Protein AF-A0A977L5R1-F1 (afdb_monomer_lite)

Foldseek 3Di:
DLVLLVQLLCVQCVPPPVSSVVSLVVLVVLVQPNVPDDPPDDDDPVNVVSSVVSCVVSVHDDDDPPDD

pLDDT: mean 91.95, std 12.67, range [34.88, 98.12]

Secondary structure (DSSP, 8-state):
-HHHHHHHHHHHHTT-HHHHHHHHHHHHHTT--GGG--TTSPPPHHHHHHHHHHHHHTT---------

Radius of gyration: 11.29 Å; chains: 1; bounding box: 23×23×35 Å

Structure (mmCIF, N/CA/C/O backbone):
data_AF-A0A977L5R1-F1
#
_entry.id   AF-A0A977L5R1-F1
#
loop_
_atom_site.group_PDB
_atom_site.id
_atom_site.type_symbol
_atom_site.label_atom_id
_atom_site.label_alt_id
_atom_site.label_comp_id
_atom_site.label_asym_id
_atom_site.label_entity_id
_atom_site.label_seq_id
_atom_site.pdbx_PDB_ins_code
_atom_site.Cartn_x
_atom_site.Cartn_y
_atom_site.Cartn_z
_atom_site.occupancy
_atom_site.B_iso_or_equiv
_atom_site.auth_seq_id
_atom_site.auth_comp_id
_atom_site.auth_asym_id
_atom_site.auth_atom_id
_atom_site.pdbx_PDB_model_num
ATOM 1 N N . MET A 1 1 ? 1.603 0.432 -12.069 1.00 91.38 1 MET A N 1
ATOM 2 C CA . MET A 1 1 ? 1.282 -0.095 -10.712 1.00 91.38 1 MET A CA 1
ATOM 3 C C . MET A 1 1 ? 1.167 0.964 -9.617 1.00 91.38 1 MET A C 1
ATOM 5 O O . MET A 1 1 ? 0.222 0.872 -8.844 1.00 91.38 1 MET A O 1
ATOM 9 N N . LYS A 1 2 ? 2.079 1.947 -9.524 1.00 94.44 2 LYS A N 1
ATOM 10 C CA . LYS A 1 2 ? 2.119 2.930 -8.422 1.00 94.44 2 LYS A CA 1
ATOM 11 C C . LYS A 1 2 ? 0.763 3.565 -8.080 1.00 94.44 2 LYS A C 1
ATOM 13 O O . LYS A 1 2 ? 0.326 3.493 -6.941 1.00 94.44 2 LYS A O 1
ATOM 18 N N . LYS A 1 3 ? 0.036 4.052 -9.091 1.00 93.88 3 LYS A N 1
ATOM 19 C CA . LYS A 1 3 ? -1.309 4.635 -8.923 1.00 93.88 3 LYS A CA 1
ATOM 20 C C . LYS A 1 3 ? -2.315 3.715 -8.214 1.00 93.88 3 LYS A C 1
ATOM 22 O O . LYS A 1 3 ? -3.180 4.208 -7.504 1.00 93.88 3 LYS A O 1
ATOM 27 N N . LEU A 1 4 ? -2.217 2.394 -8.393 1.00 95.44 4 LEU A N 1
ATOM 28 C CA . LEU A 1 4 ? -3.097 1.429 -7.718 1.00 95.44 4 LEU A CA 1
ATOM 29 C C . LEU A 1 4 ? -2.752 1.311 -6.229 1.00 95.44 4 LEU A C 1
ATOM 31 O O . LEU A 1 4 ? -3.647 1.266 -5.393 1.00 95.44 4 LEU A O 1
ATOM 35 N N . ILE A 1 5 ? -1.457 1.292 -5.905 1.00 96.38 5 ILE A N 1
ATOM 36 C CA . ILE A 1 5 ? -0.963 1.269 -4.523 1.00 96.38 5 ILE A CA 1
ATOM 37 C C . ILE A 1 5 ? -1.382 2.550 -3.800 1.00 96.38 5 ILE A C 1
ATOM 39 O O . ILE A 1 5 ? -1.967 2.476 -2.720 1.00 96.38 5 ILE A O 1
ATOM 43 N N . ASP A 1 6 ? -1.151 3.703 -4.429 1.00 95.69 6 ASP A N 1
ATOM 44 C CA . ASP A 1 6 ? -1.522 5.007 -3.882 1.00 95.69 6 ASP A CA 1
ATOM 45 C C . ASP A 1 6 ? -3.037 5.085 -3.642 1.00 95.69 6 ASP A C 1
ATOM 47 O O . ASP A 1 6 ? -3.464 5.503 -2.570 1.00 95.69 6 ASP A O 1
ATOM 51 N N . ALA A 1 7 ? -3.859 4.586 -4.575 1.00 95.69 7 ALA A N 1
ATOM 52 C CA . ALA A 1 7 ? -5.312 4.551 -4.409 1.00 95.69 7 ALA A CA 1
ATOM 53 C C . ALA A 1 7 ? -5.749 3.719 -3.190 1.00 95.69 7 ALA A C 1
ATOM 55 O O . ALA A 1 7 ? -6.627 4.147 -2.440 1.00 95.69 7 ALA A O 1
ATOM 56 N N . ILE A 1 8 ? -5.121 2.559 -2.953 1.00 96.81 8 ILE A N 1
ATOM 57 C CA . ILE A 1 8 ? -5.385 1.738 -1.761 1.00 96.81 8 ILE A CA 1
ATOM 58 C C . ILE A 1 8 ? -5.022 2.508 -0.490 1.00 96.81 8 ILE A C 1
ATOM 60 O O . ILE A 1 8 ? -5.824 2.564 0.445 1.00 96.81 8 ILE A O 1
ATOM 64 N N . ILE A 1 9 ? -3.824 3.097 -0.447 1.00 97.00 9 ILE A N 1
ATOM 65 C CA . ILE 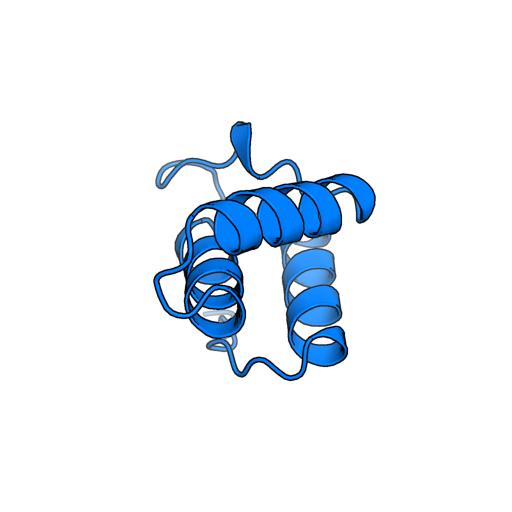A 1 9 ? -3.330 3.809 0.734 1.00 97.00 9 ILE A CA 1
ATOM 66 C C . ILE A 1 9 ? -4.221 5.015 1.026 1.00 97.00 9 ILE A C 1
ATOM 68 O O . ILE A 1 9 ? -4.720 5.127 2.142 1.00 97.00 9 ILE A O 1
ATOM 72 N N . SER A 1 10 ? -4.501 5.864 0.037 1.00 96.00 10 SER A N 1
ATOM 73 C CA . SER A 1 10 ? -5.347 7.047 0.213 1.00 96.00 10 SER A CA 1
ATOM 74 C C . SER A 1 10 ? -6.765 6.682 0.659 1.00 96.00 10 SER A C 1
ATOM 76 O O . SER A 1 10 ? -7.275 7.285 1.605 1.00 96.00 10 SER A O 1
ATOM 78 N N . ALA A 1 11 ? -7.380 5.656 0.055 1.00 96.06 11 ALA A N 1
ATOM 79 C CA . ALA A 1 11 ? -8.726 5.216 0.423 1.00 96.06 11 ALA A CA 1
ATOM 80 C C . ALA A 1 11 ? -8.811 4.715 1.872 1.00 96.06 11 ALA A C 1
ATOM 82 O O . ALA A 1 11 ? -9.814 4.931 2.551 1.00 96.06 11 ALA A O 1
ATOM 83 N N . LYS A 1 12 ? -7.768 4.038 2.366 1.00 96.56 12 LYS A N 1
ATOM 84 C CA . LYS A 1 12 ? -7.753 3.507 3.733 1.00 96.56 12 LYS A CA 1
ATOM 85 C C . LYS A 1 12 ? -7.233 4.488 4.774 1.00 96.56 12 LYS A C 1
ATOM 87 O O . LYS A 1 12 ? -7.613 4.372 5.939 1.00 96.56 12 LYS A O 1
ATOM 92 N N . ALA A 1 13 ? -6.372 5.415 4.375 1.00 96.56 13 ALA A N 1
ATOM 93 C CA . ALA A 1 13 ? -5.781 6.385 5.276 1.00 96.56 13 ALA A CA 1
ATOM 94 C C . ALA A 1 13 ? -6.681 7.590 5.539 1.00 96.56 13 ALA A C 1
ATOM 96 O O . ALA A 1 13 ? -6.624 8.138 6.637 1.00 96.56 13 ALA A O 1
ATOM 97 N N . ASN A 1 14 ? -7.519 7.985 4.573 1.00 93.62 14 ASN A N 1
ATOM 98 C CA . ASN A 1 14 ? -8.457 9.103 4.712 1.00 93.62 14 ASN A CA 1
ATOM 99 C C . ASN A 1 14 ? -7.784 10.391 5.251 1.00 93.62 14 ASN A C 1
ATOM 101 O O . ASN A 1 14 ? -8.279 11.025 6.181 1.00 93.62 14 ASN A O 1
ATOM 105 N N . GLY A 1 15 ? -6.598 10.721 4.724 1.00 93.44 15 GLY A N 1
ATOM 106 C CA . GLY A 1 15 ? -5.804 11.892 5.127 1.00 93.44 15 GLY A CA 1
ATOM 107 C C . GLY A 1 15 ? -5.041 11.757 6.453 1.00 93.44 15 GLY A C 1
ATOM 108 O O . GLY A 1 15 ? -4.413 12.716 6.897 1.00 93.44 15 GLY A O 1
ATOM 109 N N . ASN A 1 16 ? -5.076 10.593 7.109 1.00 97.38 16 ASN A N 1
ATOM 110 C CA . ASN A 1 16 ? -4.323 10.338 8.333 1.00 97.38 16 ASN A CA 1
ATOM 111 C C . ASN A 1 16 ? -2.938 9.742 8.021 1.00 97.38 16 ASN A C 1
ATOM 113 O O . ASN A 1 16 ? -2.830 8.581 7.625 1.00 97.38 16 ASN A O 1
ATOM 117 N N . SER A 1 17 ? -1.875 10.501 8.291 1.00 96.31 17 SER A N 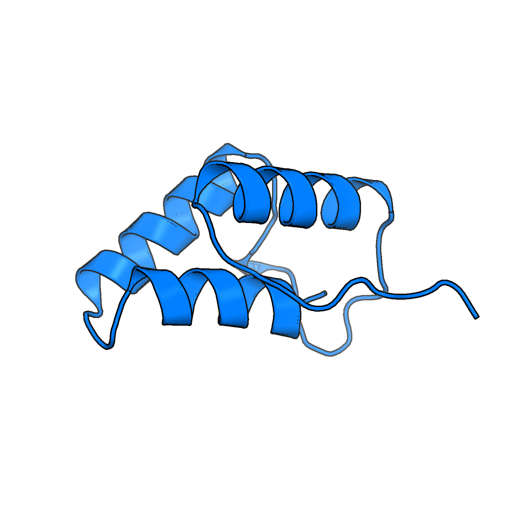1
ATOM 118 C CA . SER A 1 17 ? -0.483 10.108 8.010 1.00 96.31 17 SER A CA 1
ATOM 119 C C . SER A 1 17 ? -0.023 8.836 8.737 1.00 96.31 17 SER A C 1
ATOM 121 O O . SER A 1 17 ? 0.743 8.041 8.188 1.00 96.31 17 SER A O 1
ATOM 123 N N . PHE A 1 18 ? -0.518 8.578 9.952 1.00 97.44 18 PHE A N 1
ATOM 124 C CA . PHE A 1 18 ? -0.236 7.323 10.654 1.00 97.44 18 PHE A CA 1
ATOM 125 C C . PHE A 1 18 ? -0.875 6.130 9.932 1.00 97.44 18 PHE A C 1
ATOM 127 O O . PHE A 1 18 ? -0.256 5.071 9.809 1.00 97.44 18 PHE A O 1
ATOM 134 N N . GLN A 1 19 ? -2.090 6.296 9.403 1.00 97.75 19 GLN A N 1
ATOM 135 C CA . GLN A 1 19 ? -2.725 5.259 8.595 1.00 97.75 19 GLN A CA 1
ATOM 136 C C . GLN A 1 19 ? -2.028 5.076 7.244 1.00 97.75 19 GLN A C 1
ATOM 138 O O . GLN A 1 19 ? -1.881 3.934 6.815 1.00 97.75 19 GLN A O 1
ATOM 143 N N . GLU A 1 20 ? -1.527 6.136 6.606 1.00 97.75 20 GLU A N 1
ATOM 144 C CA . GLU A 1 20 ? -0.725 6.006 5.378 1.00 97.75 20 GLU A CA 1
ATOM 145 C C . GLU A 1 20 ? 0.488 5.095 5.601 1.00 97.75 20 GLU A C 1
ATOM 147 O O . GLU A 1 20 ? 0.708 4.138 4.851 1.00 97.75 20 GLU A O 1
ATOM 152 N N . MET A 1 21 ? 1.221 5.322 6.694 1.00 97.56 21 MET A N 1
ATOM 153 C CA . MET A 1 21 ? 2.351 4.479 7.088 1.00 97.56 21 MET A CA 1
ATOM 154 C C . MET A 1 21 ? 1.911 3.043 7.406 1.00 97.56 21 MET A C 1
ATOM 156 O O . MET A 1 21 ? 2.524 2.083 6.937 1.00 97.56 21 MET A O 1
ATOM 160 N N . ASN A 1 22 ? 0.822 2.875 8.159 1.00 97.94 22 ASN A N 1
ATOM 161 C CA . ASN A 1 22 ? 0.283 1.563 8.519 1.00 97.94 22 ASN A CA 1
ATOM 162 C C . ASN A 1 22 ? -0.087 0.733 7.277 1.00 97.94 22 ASN A C 1
ATOM 164 O O . ASN A 1 22 ? 0.312 -0.425 7.158 1.00 97.94 22 ASN A O 1
ATOM 168 N N . TYR A 1 23 ? -0.817 1.316 6.323 1.00 98.06 23 TYR A N 1
ATOM 169 C CA . TYR A 1 23 ? -1.211 0.614 5.100 1.00 98.06 23 TYR A CA 1
ATOM 170 C C . TYR A 1 23 ? -0.039 0.3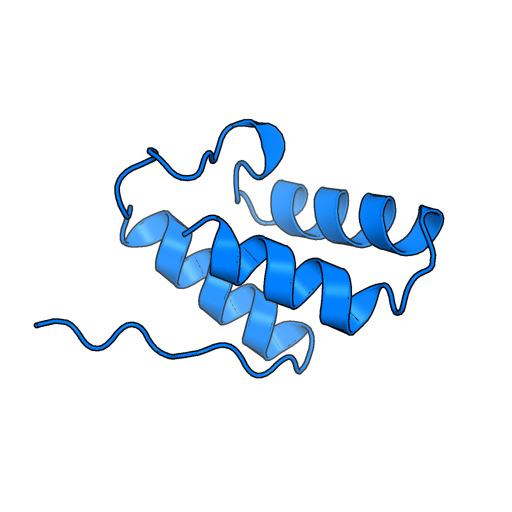99 4.141 1.00 98.06 23 TYR A C 1
ATOM 172 O O . TYR A 1 23 ? 0.037 -0.669 3.535 1.00 98.06 23 TYR A O 1
ATOM 180 N N . THR A 1 24 ? 0.931 1.316 4.091 1.00 98.12 24 THR A N 1
ATOM 181 C CA . THR A 1 24 ? 2.207 1.085 3.393 1.00 98.12 24 THR A CA 1
ATOM 182 C C . THR A 1 24 ? 2.902 -0.167 3.932 1.00 98.12 24 THR A C 1
ATOM 184 O O . THR A 1 24 ? 3.251 -1.065 3.166 1.00 98.12 24 THR A O 1
ATOM 187 N N . MET A 1 25 ? 3.042 -0.279 5.256 1.00 98.12 25 MET A N 1
ATOM 188 C CA . MET A 1 25 ? 3.668 -1.440 5.894 1.00 98.12 25 MET A CA 1
ATOM 189 C C . MET A 1 25 ? 2.878 -2.731 5.659 1.00 98.12 25 MET A C 1
ATOM 191 O O . MET A 1 25 ? 3.473 -3.757 5.337 1.00 98.12 25 MET A O 1
ATOM 195 N N . LYS A 1 26 ? 1.542 -2.696 5.746 1.00 98.12 26 LYS A N 1
ATOM 196 C CA . LYS A 1 26 ? 0.692 -3.865 5.457 1.00 98.12 26 LYS A CA 1
ATOM 197 C C . LYS A 1 26 ? 0.869 -4.379 4.027 1.00 98.12 26 LYS A C 1
ATOM 199 O O . LYS A 1 26 ? 0.926 -5.589 3.826 1.00 98.12 26 LYS A O 1
ATOM 204 N N . LEU A 1 27 ? 0.972 -3.486 3.044 1.00 98.00 27 LEU A N 1
ATOM 205 C CA . LEU A 1 27 ? 1.230 -3.865 1.651 1.00 98.00 27 LEU A CA 1
ATOM 206 C C . LEU A 1 27 ? 2.637 -4.456 1.481 1.00 98.00 27 LEU A C 1
ATOM 208 O O . LEU A 1 27 ? 2.797 -5.475 0.810 1.00 98.00 27 LEU A O 1
ATOM 212 N N . MET A 1 28 ? 3.644 -3.886 2.150 1.00 97.94 28 MET A N 1
ATOM 213 C CA . MET A 1 28 ? 5.004 -4.436 2.150 1.00 97.94 28 MET A CA 1
ATOM 214 C C . MET A 1 28 ? 5.079 -5.836 2.771 1.00 97.94 28 MET A C 1
ATOM 216 O O . MET A 1 28 ? 5.736 -6.709 2.210 1.00 97.94 28 MET A O 1
ATOM 220 N N . LEU A 1 29 ? 4.352 -6.093 3.862 1.00 97.69 29 LEU A N 1
ATOM 221 C CA . LEU A 1 29 ? 4.252 -7.427 4.473 1.00 97.69 29 LEU A CA 1
ATOM 222 C C . LEU A 1 29 ? 3.570 -8.456 3.559 1.00 97.69 29 LEU A C 1
ATOM 224 O O . LEU A 1 29 ? 3.839 -9.648 3.669 1.00 97.69 29 LEU A O 1
ATOM 228 N N . LYS A 1 30 ? 2.736 -8.006 2.617 1.00 95.94 30 LYS A N 1
ATOM 229 C CA . LYS A 1 30 ? 2.158 -8.843 1.552 1.00 95.94 30 LYS A CA 1
ATOM 230 C C . LYS A 1 30 ? 3.109 -9.053 0.366 1.00 95.94 30 LYS A C 1
ATOM 232 O O . LYS A 1 30 ? 2.743 -9.672 -0.631 1.00 95.94 30 LYS A O 1
ATOM 237 N N . GLY A 1 31 ? 4.340 -8.551 0.456 1.00 96.69 31 GLY A N 1
ATOM 238 C CA . GLY A 1 31 ? 5.358 -8.686 -0.580 1.00 96.69 31 GLY A CA 1
ATOM 239 C C . GLY A 1 31 ? 5.153 -7.750 -1.771 1.00 96.69 31 GLY A C 1
ATOM 240 O O . GLY A 1 31 ? 5.573 -8.100 -2.873 1.00 96.69 31 GLY A O 1
ATOM 241 N N . ILE A 1 32 ? 4.497 -6.601 -1.569 1.00 97.62 32 ILE A N 1
ATOM 242 C CA . ILE A 1 32 ? 4.434 -5.507 -2.546 1.00 97.62 32 ILE A CA 1
ATOM 243 C C . ILE A 1 32 ? 5.543 -4.507 -2.184 1.00 97.62 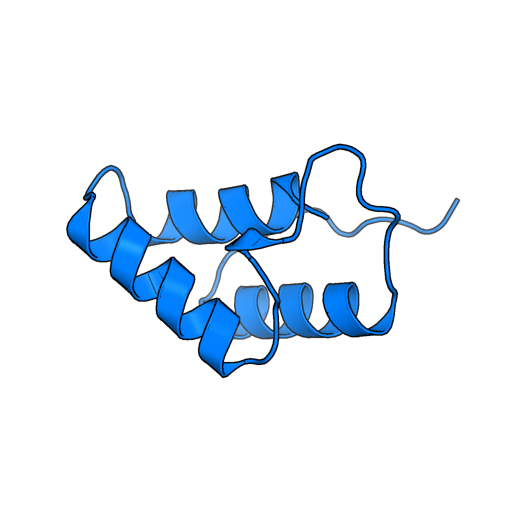32 ILE A C 1
ATOM 245 O O . ILE A 1 32 ? 5.473 -3.893 -1.117 1.00 97.62 32 ILE A O 1
ATOM 249 N N . PRO A 1 33 ? 6.569 -4.304 -3.026 1.00 96.31 33 PRO A N 1
ATOM 250 C CA . PRO A 1 33 ? 7.700 -3.436 -2.703 1.00 96.31 33 PRO A CA 1
ATOM 251 C C . PRO A 1 33 ? 7.345 -1.949 -2.894 1.00 96.31 33 PRO A C 1
ATOM 253 O O . PRO A 1 33 ? 7.921 -1.267 -3.734 1.00 96.31 33 PRO A O 1
ATOM 256 N N . VAL A 1 34 ? 6.389 -1.435 -2.108 1.00 96.75 34 VAL A N 1
ATOM 257 C CA . VAL A 1 34 ? 5.792 -0.089 -2.251 1.00 96.75 34 VAL A CA 1
ATOM 258 C C . VAL A 1 34 ? 6.843 1.011 -2.412 1.00 96.75 34 VAL A C 1
ATOM 260 O O . VAL A 1 34 ? 6.726 1.840 -3.305 1.00 96.75 34 VAL A O 1
ATOM 263 N N . LYS A 1 35 ? 7.900 0.990 -1.592 1.00 94.69 35 LYS A N 1
ATOM 264 C CA . LYS A 1 35 ? 8.961 2.012 -1.608 1.00 94.69 35 LYS A CA 1
ATOM 265 C C . LYS A 1 35 ? 9.841 1.983 -2.862 1.00 94.69 35 LYS A C 1
ATOM 267 O O . LYS A 1 35 ? 10.517 2.966 -3.137 1.00 94.69 35 LYS A O 1
ATOM 272 N N . SER A 1 36 ? 9.862 0.865 -3.583 1.00 94.69 36 SER A N 1
ATOM 273 C CA . SER A 1 36 ? 10.672 0.675 -4.791 1.00 94.69 36 SER A CA 1
ATOM 274 C C . SER A 1 36 ? 9.868 0.880 -6.074 1.00 94.69 36 SER A C 1
ATOM 276 O O . SER A 1 36 ? 10.462 1.006 -7.138 1.00 94.69 36 SER A O 1
ATOM 278 N N . ILE A 1 37 ? 8.533 0.905 -5.991 1.00 94.31 37 ILE A N 1
ATOM 279 C CA . ILE A 1 37 ? 7.656 1.095 -7.146 1.00 94.31 37 ILE A CA 1
ATOM 280 C C . ILE A 1 37 ? 7.487 2.592 -7.405 1.00 94.31 37 ILE A C 1
ATOM 282 O O . ILE A 1 37 ? 6.883 3.322 -6.621 1.00 94.31 37 ILE A O 1
ATOM 286 N N . THR A 1 38 ? 7.990 3.030 -8.551 1.00 93.75 38 THR A N 1
ATOM 287 C CA . THR A 1 38 ? 7.852 4.390 -9.081 1.00 93.75 38 THR A CA 1
ATOM 288 C C . THR A 1 38 ? 6.829 4.426 -10.222 1.00 93.75 38 THR A C 1
ATOM 290 O O . THR A 1 38 ? 6.305 3.389 -10.641 1.00 93.75 38 THR A O 1
ATOM 293 N N . ASP A 1 39 ? 6.528 5.616 -10.745 1.00 90.50 39 ASP A N 1
ATOM 294 C CA . ASP A 1 39 ? 5.659 5.769 -11.923 1.00 90.50 39 ASP A CA 1
ATOM 295 C C . ASP A 1 39 ? 6.258 5.146 -13.200 1.00 90.50 39 ASP A C 1
ATOM 297 O O . ASP A 1 39 ? 5.515 4.782 -14.108 1.00 90.50 39 ASP A O 1
ATOM 301 N N . GLU A 1 40 ? 7.579 4.958 -13.238 1.00 92.88 40 GLU A N 1
ATOM 302 C CA . GLU A 1 40 ? 8.324 4.362 -14.356 1.00 92.88 40 GLU A CA 1
ATOM 303 C C . GLU A 1 40 ? 8.505 2.844 -14.217 1.00 92.88 40 GLU A C 1
ATOM 305 O O . GLU A 1 40 ? 8.954 2.177 -15.147 1.00 92.88 40 GLU A O 1
ATOM 310 N N . THR A 1 41 ? 8.165 2.275 -13.055 1.00 90.50 41 THR A N 1
ATOM 311 C CA . THR A 1 41 ? 8.303 0.833 -12.832 1.00 90.50 41 THR A CA 1
ATOM 312 C C . THR A 1 41 ? 7.325 0.078 -13.742 1.00 90.50 41 THR A C 1
ATOM 314 O O . THR A 1 41 ? 6.109 0.289 -13.619 1.00 90.50 41 THR A O 1
ATOM 317 N N . PRO A 1 42 ? 7.811 -0.811 -14.633 1.00 90.25 42 PRO A N 1
ATOM 318 C CA . PRO A 1 42 ? 6.948 -1.570 -15.527 1.00 90.25 42 PRO A CA 1
ATOM 319 C C . PRO A 1 42 ? 6.009 -2.468 -14.724 1.00 90.25 42 PRO A C 1
ATOM 321 O O . PRO A 1 42 ? 6.323 -2.892 -13.613 1.00 90.25 42 PRO A O 1
ATOM 324 N N . ASN A 1 43 ? 4.838 -2.753 -15.288 1.00 90.62 43 ASN A N 1
ATOM 325 C CA . ASN A 1 43 ? 3.870 -3.628 -14.645 1.00 90.62 43 ASN A CA 1
ATOM 326 C C . ASN A 1 43 ? 4.438 -5.049 -14.527 1.00 90.62 43 ASN A C 1
ATOM 328 O O . ASN A 1 43 ? 4.751 -5.683 -15.531 1.00 90.62 43 ASN A O 1
ATOM 332 N N . ASP A 1 44 ? 4.512 -5.546 -13.298 1.00 93.38 44 ASP A N 1
ATOM 333 C CA . ASP A 1 44 ? 4.852 -6.929 -12.989 1.00 93.38 44 ASP A CA 1
ATOM 334 C C . ASP A 1 44 ? 3.543 -7.683 -12.686 1.00 93.38 44 ASP A C 1
ATOM 336 O O . ASP A 1 44 ? 2.809 -7.270 -11.779 1.00 93.38 44 ASP A O 1
ATOM 340 N N . PRO A 1 45 ? 3.216 -8.762 -13.421 1.00 93.25 45 PRO A N 1
ATOM 341 C CA . PRO A 1 45 ? 1.985 -9.524 -13.215 1.00 93.25 45 PRO A CA 1
ATOM 342 C C . PRO A 1 45 ? 1.822 -10.082 -11.794 1.00 93.25 45 PRO A C 1
ATOM 344 O O . PRO A 1 45 ? 0.718 -10.056 -11.251 1.00 93.25 45 PRO A O 1
ATOM 347 N N . ILE A 1 46 ? 2.911 -10.533 -11.164 1.00 95.00 46 ILE A N 1
ATOM 348 C CA . ILE A 1 46 ? 2.908 -11.109 -9.811 1.00 95.00 46 ILE A CA 1
ATOM 349 C C . ILE A 1 46 ? 2.620 -10.013 -8.784 1.00 95.00 46 ILE A C 1
ATOM 351 O O . ILE A 1 46 ? 1.848 -10.202 -7.841 1.00 95.00 46 ILE A O 1
ATOM 355 N N . ILE A 1 47 ? 3.232 -8.841 -8.954 1.00 96.06 47 ILE A N 1
ATOM 356 C CA . ILE A 1 47 ? 2.993 -7.704 -8.061 1.00 96.06 47 ILE A CA 1
ATOM 357 C C . ILE A 1 47 ? 1.585 -7.137 -8.263 1.00 96.06 47 ILE A C 1
ATOM 359 O O . ILE A 1 47 ? 0.920 -6.807 -7.280 1.00 96.06 47 ILE A O 1
ATOM 363 N N . LEU A 1 48 ? 1.097 -7.071 -9.504 1.00 95.50 48 LEU A N 1
ATOM 364 C CA . LEU A 1 48 ? -0.277 -6.673 -9.809 1.00 95.50 48 LEU A CA 1
ATOM 365 C C . LEU A 1 48 ? -1.298 -7.581 -9.127 1.00 95.50 48 LEU A C 1
ATOM 367 O O . LEU A 1 48 ? -2.220 -7.074 -8.491 1.00 95.50 48 LEU A O 1
ATOM 371 N N . GLU A 1 49 ? -1.122 -8.900 -9.204 1.00 95.62 49 GLU A N 1
ATOM 372 C CA . GLU A 1 49 ? -2.015 -9.847 -8.538 1.00 95.62 49 GLU A CA 1
ATOM 373 C C . GLU A 1 49 ? -2.080 -9.584 -7.027 1.00 95.62 49 GLU A C 1
ATOM 375 O O . GLU A 1 49 ? -3.170 -9.461 -6.463 1.00 95.62 49 GLU A O 1
ATOM 380 N N . LYS A 1 50 ? -0.927 -9.383 -6.376 1.00 96.75 50 LYS A N 1
ATOM 381 C CA . LYS A 1 50 ? -0.864 -9.037 -4.947 1.00 96.75 50 LYS A CA 1
ATOM 382 C C . LYS A 1 50 ? -1.564 -7.716 -4.629 1.00 96.75 50 LYS A C 1
ATOM 384 O O . LYS A 1 50 ? -2.241 -7.618 -3.607 1.00 96.75 50 LYS A O 1
ATOM 389 N N . ILE A 1 51 ? -1.423 -6.701 -5.487 1.00 96.88 51 ILE A N 1
ATOM 390 C CA . ILE A 1 51 ? -2.114 -5.410 -5.336 1.00 96.88 51 ILE A CA 1
ATOM 391 C C . ILE A 1 51 ? -3.634 -5.615 -5.394 1.00 96.88 51 ILE A C 1
ATOM 393 O O . ILE A 1 51 ? -4.349 -5.092 -4.538 1.00 96.88 51 ILE A O 1
ATOM 397 N N . TYR A 1 52 ? -4.134 -6.408 -6.345 1.00 96.44 52 TYR A N 1
ATOM 398 C CA . TYR A 1 52 ? -5.565 -6.710 -6.459 1.00 96.44 52 TYR A CA 1
ATOM 399 C C . TYR A 1 52 ? -6.097 -7.527 -5.282 1.00 96.44 52 TYR A C 1
ATOM 401 O O . TYR A 1 52 ? -7.170 -7.221 -4.758 1.00 96.44 52 TYR A O 1
ATOM 409 N N . GLN A 1 53 ? -5.344 -8.527 -4.825 1.00 96.50 53 GLN A N 1
ATOM 410 C CA . GLN A 1 53 ? -5.685 -9.293 -3.628 1.00 96.50 53 GLN A CA 1
ATOM 411 C C . GLN A 1 53 ? -5.764 -8.379 -2.397 1.00 96.50 53 GLN A C 1
ATOM 413 O O . GLN A 1 53 ? -6.762 -8.404 -1.678 1.00 96.50 53 GLN A O 1
ATOM 418 N N . ALA A 1 54 ? -4.776 -7.500 -2.199 1.00 97.25 54 ALA A N 1
ATOM 419 C CA . ALA A 1 54 ? -4.780 -6.543 -1.097 1.00 97.25 54 ALA A CA 1
ATOM 420 C C . ALA A 1 54 ? -5.958 -5.556 -1.177 1.00 97.25 54 ALA A C 1
ATOM 422 O O . ALA A 1 54 ? -6.594 -5.281 -0.160 1.00 97.25 54 ALA A O 1
ATOM 423 N N . ALA A 1 55 ? -6.289 -5.054 -2.371 1.00 96.88 55 ALA A N 1
ATOM 424 C CA . ALA A 1 55 ? -7.444 -4.182 -2.571 1.00 96.88 55 ALA A CA 1
ATOM 425 C C . ALA A 1 55 ? -8.756 -4.881 -2.182 1.00 96.88 55 ALA A C 1
ATOM 427 O O . ALA A 1 55 ? -9.556 -4.314 -1.435 1.00 96.88 55 ALA A O 1
ATOM 428 N N . LYS A 1 56 ? -8.936 -6.140 -2.606 1.00 96.38 56 LYS A N 1
ATOM 429 C CA . LYS A 1 56 ? -10.090 -6.968 -2.233 1.00 96.38 56 LYS A CA 1
ATOM 430 C C . LYS A 1 56 ? -10.174 -7.169 -0.720 1.00 96.38 56 LYS A C 1
ATOM 432 O O . LYS A 1 56 ? -11.226 -6.940 -0.136 1.00 96.38 56 LYS A O 1
ATOM 437 N N . GLU A 1 57 ? -9.074 -7.549 -0.074 1.00 96.50 57 GLU A N 1
ATOM 438 C CA . GLU A 1 57 ? -9.033 -7.748 1.380 1.00 96.50 57 GLU A CA 1
ATOM 439 C C . GLU A 1 57 ? -9.341 -6.469 2.169 1.00 96.50 57 GLU A C 1
ATOM 441 O O . GLU A 1 57 ? -9.993 -6.509 3.212 1.00 96.50 57 GLU A O 1
ATOM 446 N N . PHE A 1 58 ? -8.883 -5.315 1.682 1.00 96.06 58 PHE A N 1
ATOM 447 C CA . PHE A 1 58 ? -9.112 -4.031 2.343 1.00 96.06 58 PHE A CA 1
ATOM 448 C C . PHE A 1 58 ? -10.458 -3.390 1.987 1.00 96.06 58 PHE A C 1
ATOM 450 O O . PHE A 1 58 ? -10.769 -2.318 2.527 1.00 96.06 58 PHE A O 1
ATOM 457 N N . ASN A 1 59 ? -11.254 -4.062 1.146 1.00 95.75 59 ASN A N 1
ATOM 458 C CA . ASN A 1 59 ? -12.511 -3.586 0.573 1.00 95.75 59 ASN A CA 1
ATOM 459 C C . ASN A 1 59 ? -12.349 -2.228 -0.133 1.00 95.75 59 ASN A C 1
ATOM 461 O O . ASN A 1 59 ? -13.138 -1.309 0.075 1.00 95.75 59 ASN A O 1
ATOM 465 N N . VAL A 1 60 ? -11.296 -2.093 -0.945 1.00 95.31 60 VAL A N 1
ATOM 466 C CA . VAL A 1 60 ? -11.040 -0.919 -1.788 1.00 95.31 60 VAL A CA 1
ATOM 467 C C . VAL A 1 60 ? -11.276 -1.286 -3.245 1.00 95.31 60 VAL A C 1
ATOM 469 O O . VAL A 1 60 ? -10.705 -2.247 -3.757 1.00 95.31 60 VAL A O 1
ATOM 472 N N . MET A 1 61 ? -12.088 -0.488 -3.933 1.00 91.50 61 MET A N 1
ATOM 473 C CA . MET A 1 61 ? -12.261 -0.601 -5.375 1.00 91.50 61 MET A CA 1
ATOM 474 C C . MET A 1 61 ? -11.113 0.127 -6.080 1.00 91.50 61 MET A C 1
ATOM 476 O O . MET A 1 61 ? -10.940 1.332 -5.907 1.00 91.50 61 MET A O 1
ATOM 480 N N . ILE A 1 62 ? -10.333 -0.600 -6.879 1.00 88.31 62 ILE A N 1
ATOM 481 C CA . ILE A 1 62 ? -9.303 -0.034 -7.757 1.00 88.31 62 ILE A CA 1
ATOM 482 C C . ILE A 1 62 ? -9.593 -0.419 -9.213 1.00 88.31 62 ILE A C 1
ATOM 484 O O . ILE A 1 62 ? -10.171 -1.483 -9.446 1.00 88.31 62 ILE A O 1
ATOM 488 N N . PRO A 1 63 ? -9.210 0.411 -10.202 1.00 80.88 63 PRO A N 1
ATOM 489 C CA . PRO A 1 63 ? -9.429 0.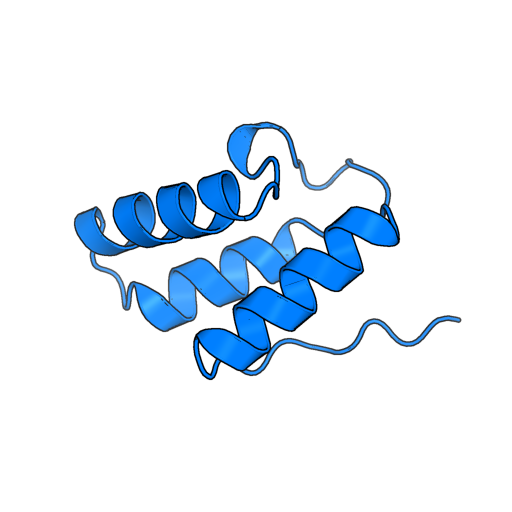091 -11.608 1.00 80.88 63 PRO A CA 1
ATOM 490 C C . PRO A 1 63 ? -8.782 -1.250 -11.981 1.00 80.88 63 PRO A C 1
ATOM 492 O O . PRO A 1 63 ? -7.611 -1.494 -11.667 1.00 80.88 63 PRO A O 1
ATOM 495 N N . SER A 1 64 ? -9.519 -2.123 -12.670 1.00 67.25 64 SER A N 1
ATOM 496 C CA . SER A 1 64 ? -8.916 -3.281 -13.329 1.00 67.25 64 SER A CA 1
ATOM 497 C C . SER A 1 64 ? -8.101 -2.782 -14.519 1.00 67.25 64 SER A C 1
ATOM 499 O O . SER A 1 64 ? -8.642 -2.088 -15.381 1.00 67.25 64 SER A O 1
ATOM 501 N N . VAL A 1 65 ? -6.808 -3.107 -14.582 1.00 63.22 65 VAL A N 1
ATOM 502 C CA . VAL A 1 65 ? -6.027 -2.879 -15.796 1.00 63.22 65 VAL A CA 1
ATOM 503 C C . VAL A 1 65 ? -6.498 -3.931 -16.794 1.00 63.22 65 VAL A C 1
ATOM 505 O O . VAL A 1 65 ? -6.092 -5.087 -16.715 1.00 63.22 65 VAL A O 1
ATOM 508 N N . SER A 1 66 ? -7.425 -3.564 -17.678 1.00 43.97 66 SER A N 1
ATOM 509 C CA . SER A 1 66 ? -7.745 -4.391 -18.838 1.00 43.97 66 SER A CA 1
ATOM 510 C C . SER A 1 66 ? -6.473 -4.527 -19.671 1.00 43.97 66 SER A C 1
ATOM 512 O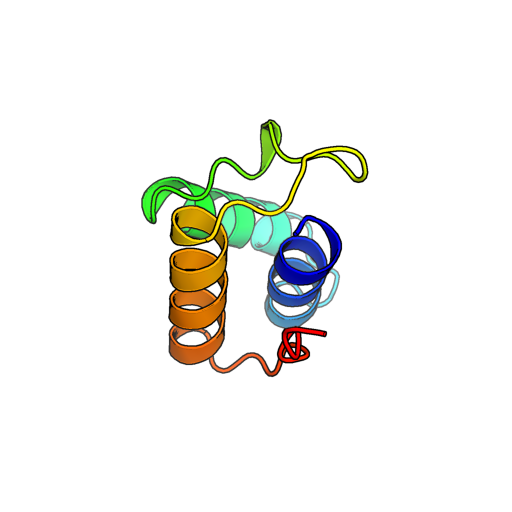 O . SER A 1 66 ? -5.879 -3.518 -20.056 1.00 43.97 66 SER A O 1
ATOM 514 N N . SER A 1 67 ? -6.027 -5.762 -19.890 1.00 40.12 67 SER A N 1
ATOM 515 C CA . SER A 1 67 ? -4.982 -6.076 -20.860 1.00 40.12 67 SER A CA 1
ATOM 516 C C . SER A 1 67 ? -5.481 -5.651 -22.242 1.00 40.12 67 SER A C 1
ATOM 518 O O . SER A 1 67 ? -6.389 -6.284 -22.775 1.00 40.12 67 SER A O 1
ATOM 520 N N . ASN A 1 68 ? -4.936 -4.558 -22.771 1.00 34.88 68 ASN A N 1
ATOM 521 C CA . ASN A 1 68 ? -4.944 -4.280 -24.206 1.00 34.88 68 ASN A CA 1
ATOM 522 C C . ASN A 1 68 ? -3.669 -4.857 -24.814 1.00 34.88 68 ASN A C 1
ATOM 524 O O . ASN A 1 68 ? -2.614 -4.724 -24.149 1.00 34.88 68 ASN A O 1
#

Sequence (68 aa):
MKKLIDAIISAKANGNSFQEMNYTMKLMLKGIPVKSITDETPNDPIILEKIYQAAKEFNVMIPSVSSN